Protein AF-A0A0C2CC43-F1 (afdb_monomer_lite)

Radius of gyration: 21.47 Å; chains: 1; bounding box: 43×22×59 Å

InterPro domains:
  IPR014729 Rossmann-like alpha/beta/alpha sandwich fold [G3DSA:3.40.50.620] (1-64)
  IPR045049 Choline-phosphate cytidylyltransferase Pcy1-like [PTHR10739] (2-61)

Secondary structure (DSSP, 8-state):
---EEEESS---BTTBS-TTHHHHHTT-EEEE-PPTT--HHHHHHHHHHHHHHHHHHHHHHHHH-

Sequence (65 aa):
ADLIAHDDIPYGCPDSDDCYKPFKMADRFLTTQRTKNISTTDLIQRIVDNSENFRERNMKREQLG

Foldseek 3Di:
DQAAEEAPPADDDPVDSRPCVVCVVVVRYHHDDDDPPDDPVNVVVVVVVVVVVVVVVVVVVVVVD

Structure (mmCIF, N/CA/C/O backbone):
data_AF-A0A0C2CC43-F1
#
_entry.id   AF-A0A0C2CC43-F1
#
loop_
_atom_site.group_PDB
_atom_site.id
_atom_site.type_symbol
_atom_site.label_atom_id
_atom_site.label_alt_id
_atom_site.label_comp_id
_atom_site.label_asym_id
_atom_site.label_entity_id
_atom_site.label_seq_id
_atom_site.pdbx_PDB_ins_code
_atom_site.Cartn_x
_atom_site.Cartn_y
_atom_site.Cartn_z
_atom_site.occupancy
_atom_site.B_iso_or_equiv
_atom_site.auth_seq_id
_atom_site.auth_comp_id
_atom_site.auth_asym_id
_atom_site.auth_atom_id
_atom_site.pdbx_PDB_model_num
ATOM 1 N N . ALA A 1 1 ? 14.517 -13.780 -12.266 1.00 68.25 1 ALA A N 1
ATOM 2 C CA . ALA A 1 1 ? 13.068 -13.691 -12.513 1.00 68.25 1 ALA A CA 1
ATOM 3 C C . ALA A 1 1 ? 12.868 -13.154 -13.916 1.00 68.25 1 ALA A C 1
ATOM 5 O O . ALA A 1 1 ? 13.614 -12.256 -14.300 1.00 68.25 1 ALA A O 1
ATOM 6 N N . ASP A 1 2 ? 11.918 -13.710 -14.660 1.00 88.69 2 ASP A N 1
ATOM 7 C CA . ASP A 1 2 ? 11.636 -13.270 -16.031 1.00 88.69 2 ASP A CA 1
ATOM 8 C C . ASP A 1 2 ? 10.878 -11.935 -16.047 1.00 88.69 2 ASP A C 1
ATOM 10 O O . ASP A 1 2 ? 11.166 -11.079 -16.878 1.00 88.69 2 ASP A O 1
ATOM 14 N N . LEU A 1 3 ? 9.991 -11.718 -15.066 1.00 94.69 3 LEU A N 1
ATOM 15 C CA . LEU A 1 3 ? 9.234 -10.482 -14.848 1.00 94.69 3 LEU A CA 1
ATOM 16 C C . LEU A 1 3 ? 9.124 -10.163 -13.349 1.00 94.69 3 LEU A C 1
ATOM 18 O O . LEU A 1 3 ? 9.155 -11.068 -12.510 1.00 94.69 3 LEU A O 1
ATOM 22 N N . ILE A 1 4 ? 8.958 -8.881 -13.022 1.00 96.50 4 ILE A N 1
ATOM 23 C CA . ILE A 1 4 ? 8.600 -8.379 -11.686 1.00 96.50 4 ILE A CA 1
ATOM 24 C C . ILE A 1 4 ? 7.163 -7.869 -11.727 1.00 96.50 4 ILE A C 1
ATOM 26 O O . ILE A 1 4 ? 6.836 -7.118 -12.636 1.00 96.50 4 ILE A O 1
ATOM 30 N N . ALA A 1 5 ? 6.320 -8.239 -10.759 1.00 97.50 5 ALA A N 1
ATOM 31 C CA . ALA A 1 5 ? 4.932 -7.783 -10.697 1.00 97.50 5 ALA A CA 1
ATOM 32 C C . ALA A 1 5 ? 4.651 -6.972 -9.426 1.00 97.50 5 ALA A C 1
ATOM 34 O O . ALA A 1 5 ? 4.804 -7.489 -8.320 1.00 97.50 5 ALA A O 1
ATOM 35 N N . HIS A 1 6 ? 4.228 -5.716 -9.582 1.00 97.50 6 HIS A N 1
ATOM 36 C CA . HIS A 1 6 ? 3.855 -4.813 -8.488 1.00 97.50 6 HIS A CA 1
ATOM 37 C C . HIS A 1 6 ? 2.956 -3.683 -9.026 1.00 97.50 6 HIS A C 1
ATOM 39 O O . HIS A 1 6 ? 2.827 -3.517 -10.240 1.00 97.50 6 HIS A O 1
ATOM 45 N N . ASP A 1 7 ? 2.308 -2.916 -8.145 1.00 96.94 7 ASP A N 1
ATOM 46 C CA . ASP A 1 7 ? 1.617 -1.699 -8.574 1.00 96.94 7 ASP A CA 1
ATOM 47 C C . ASP A 1 7 ? 2.596 -0.680 -9.193 1.00 96.94 7 ASP A C 1
ATOM 49 O O . ASP A 1 7 ? 3.806 -0.733 -8.958 1.00 96.94 7 ASP A O 1
ATOM 53 N N . ASP A 1 8 ? 2.076 0.210 -10.042 1.00 96.75 8 ASP A N 1
ATOM 54 C CA . ASP A 1 8 ? 2.899 1.126 -10.848 1.00 96.75 8 ASP A CA 1
ATOM 55 C C . ASP A 1 8 ? 3.334 2.400 -10.100 1.00 96.75 8 ASP A C 1
ATOM 57 O O . ASP A 1 8 ? 3.984 3.282 -10.664 1.00 96.75 8 ASP A O 1
ATOM 61 N N . ILE A 1 9 ? 2.998 2.521 -8.815 1.00 96.88 9 ILE A N 1
ATOM 62 C CA . ILE A 1 9 ? 3.360 3.700 -8.029 1.00 96.88 9 ILE A CA 1
ATOM 63 C C . ILE A 1 9 ? 4.887 3.683 -7.809 1.00 96.88 9 ILE A C 1
ATOM 65 O O . ILE A 1 9 ? 5.419 2.654 -7.386 1.00 96.88 9 ILE A O 1
ATOM 69 N N . PRO A 1 10 ? 5.615 4.786 -8.089 1.00 97.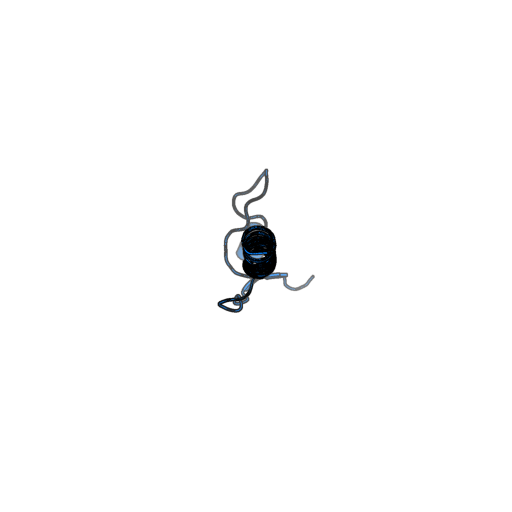06 10 PRO A N 1
ATOM 70 C CA . PRO A 1 10 ? 7.047 4.878 -7.812 1.00 97.06 10 PRO A CA 1
ATOM 71 C C . PRO A 1 10 ? 7.357 4.547 -6.353 1.00 97.06 10 PRO A C 1
ATOM 73 O O . PRO A 1 10 ? 6.783 5.148 -5.441 1.00 97.06 10 PRO A O 1
ATOM 76 N N . TYR A 1 11 ? 8.256 3.587 -6.135 1.00 96.69 11 TYR A N 1
ATOM 77 C CA . TYR A 1 11 ? 8.590 3.136 -4.790 1.00 96.69 11 TYR A CA 1
ATOM 78 C C . TYR A 1 11 ? 9.950 3.691 -4.371 1.00 96.69 11 TYR A C 1
ATOM 80 O O . TYR A 1 11 ? 10.996 3.138 -4.717 1.00 96.69 11 TYR A O 1
ATOM 88 N N . GLY A 1 12 ? 9.924 4.792 -3.621 1.00 96.94 12 GLY A N 1
ATOM 89 C CA . GLY A 1 12 ? 11.135 5.462 -3.155 1.00 96.94 12 GLY A CA 1
ATOM 90 C C . GLY A 1 12 ? 12.016 4.553 -2.295 1.00 96.94 12 GLY A C 1
ATOM 91 O O . GLY A 1 12 ? 11.536 3.835 -1.413 1.00 96.94 12 GLY A O 1
ATOM 92 N N . CYS A 1 13 ? 13.322 4.602 -2.537 1.00 94.25 13 CYS A N 1
ATOM 93 C CA . CYS A 1 13 ? 14.355 3.977 -1.722 1.00 94.25 13 CYS A CA 1
ATOM 94 C C . CYS A 1 13 ? 15.510 4.970 -1.482 1.00 94.25 13 CYS A C 1
ATOM 96 O O . CYS A 1 13 ? 15.571 5.998 -2.153 1.00 94.25 13 CYS A O 1
ATOM 98 N N . PRO A 1 14 ? 16.420 4.708 -0.524 1.00 95.62 14 PRO A N 1
ATOM 99 C CA . PRO A 1 14 ? 17.450 5.676 -0.131 1.00 95.62 14 PRO A CA 1
ATOM 100 C C . PRO A 1 14 ? 18.276 6.263 -1.289 1.00 95.62 14 PRO A C 1
ATOM 102 O O . PRO A 1 14 ? 18.650 7.429 -1.227 1.00 95.62 14 PRO A O 1
ATOM 105 N N . ASP A 1 15 ? 18.497 5.480 -2.350 1.00 92.81 15 ASP A N 1
ATOM 106 C CA . ASP A 1 15 ? 19.342 5.843 -3.495 1.00 92.81 15 ASP A CA 1
ATOM 107 C C . ASP A 1 15 ? 18.561 6.023 -4.819 1.00 92.81 15 ASP A C 1
ATOM 109 O O . ASP A 1 15 ? 19.171 6.200 -5.875 1.00 92.81 15 ASP A O 1
ATOM 113 N N . SER A 1 16 ? 17.222 5.935 -4.816 1.00 93.88 16 SER A N 1
ATOM 114 C CA . SER A 1 16 ? 16.395 6.082 -6.028 1.00 93.88 16 SER A CA 1
ATOM 115 C C . SER A 1 16 ? 14.964 6.514 -5.710 1.00 93.88 16 SER A C 1
ATOM 117 O O . SER A 1 16 ? 14.331 5.982 -4.802 1.00 93.88 16 SER A O 1
ATOM 119 N N . ASP A 1 17 ? 14.397 7.388 -6.543 1.00 95.69 17 ASP A N 1
ATOM 120 C CA . ASP A 1 17 ? 12.976 7.772 -6.472 1.00 95.69 17 ASP A CA 1
ATOM 121 C C . ASP A 1 17 ? 12.021 6.602 -6.789 1.00 95.69 17 ASP A C 1
ATOM 123 O O . ASP A 1 17 ? 10.849 6.626 -6.415 1.00 95.69 17 ASP A O 1
ATOM 127 N N . ASP A 1 18 ? 12.515 5.574 -7.488 1.00 97.06 18 ASP A N 1
ATOM 128 C CA . ASP A 1 18 ? 11.789 4.332 -7.760 1.00 97.06 18 ASP A CA 1
ATOM 129 C C . ASP A 1 18 ? 12.767 3.153 -7.824 1.00 97.06 18 ASP A C 1
ATOM 131 O O . ASP A 1 18 ? 13.603 3.058 -8.733 1.00 97.06 18 ASP A O 1
ATOM 135 N N . CYS A 1 19 ? 12.671 2.232 -6.869 1.00 95.88 19 CYS A N 1
ATOM 136 C CA . CYS A 1 19 ? 13.497 1.028 -6.840 1.00 95.88 19 CYS A CA 1
ATOM 137 C C . CYS A 1 19 ? 13.185 0.062 -8.000 1.00 95.88 19 CYS A C 1
ATOM 139 O O . CYS A 1 19 ? 14.032 -0.760 -8.355 1.00 95.88 19 CYS A O 1
ATOM 141 N N . TYR A 1 20 ? 12.019 0.194 -8.648 1.00 96.38 20 TYR A N 1
ATOM 142 C CA . TYR A 1 20 ? 11.631 -0.624 -9.797 1.00 96.38 20 TYR A CA 1
ATOM 143 C C . TYR A 1 20 ? 12.015 -0.025 -11.155 1.00 96.38 20 TYR A C 1
ATOM 145 O O . TYR A 1 20 ? 11.891 -0.703 -12.181 1.00 96.38 20 TYR A O 1
ATOM 153 N N . LYS A 1 21 ? 12.532 1.211 -11.189 1.00 96.25 21 LYS A N 1
ATOM 154 C CA . LYS A 1 21 ? 12.887 1.928 -12.425 1.00 96.25 21 LYS A CA 1
ATOM 155 C C . LYS A 1 21 ? 13.755 1.115 -13.400 1.00 96.25 21 LYS A C 1
ATOM 157 O O . LYS A 1 21 ? 13.406 1.094 -14.582 1.00 96.25 21 LYS A O 1
ATOM 162 N N . PRO A 1 22 ? 14.817 0.396 -12.973 1.00 95.12 22 PRO A N 1
ATOM 163 C CA . PRO A 1 22 ? 15.627 -0.402 -13.898 1.00 95.12 22 PRO A CA 1
ATOM 164 C C . PRO A 1 22 ? 14.826 -1.505 -14.604 1.00 95.12 22 PRO A C 1
ATOM 166 O O . PRO A 1 22 ? 15.053 -1.779 -15.779 1.00 95.12 22 PRO A O 1
ATOM 169 N N . PHE A 1 23 ? 13.858 -2.114 -13.911 1.00 95.69 23 PHE A N 1
ATOM 170 C CA . PHE A 1 23 ? 13.025 -3.185 -14.463 1.00 95.69 23 PHE A CA 1
ATOM 171 C C . PHE A 1 23 ? 11.932 -2.643 -15.387 1.00 95.69 23 PHE A C 1
ATOM 173 O O . PHE A 1 23 ? 11.644 -3.266 -16.406 1.00 95.69 23 PHE A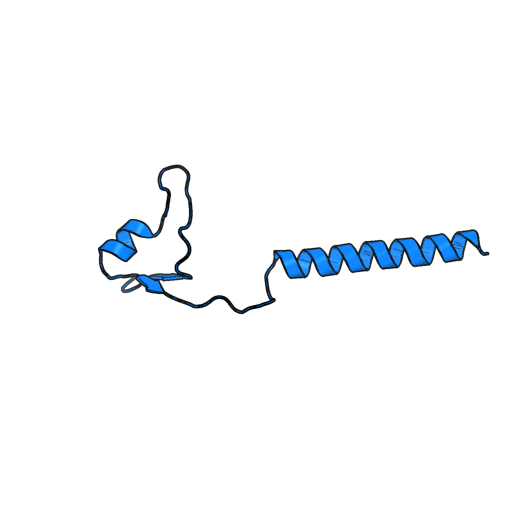 O 1
ATOM 180 N N . LYS A 1 24 ? 11.378 -1.461 -15.079 1.00 95.50 24 LYS A N 1
ATOM 181 C CA . LYS A 1 24 ? 10.458 -0.736 -15.971 1.00 95.50 24 LYS A CA 1
ATOM 182 C C . LYS A 1 24 ? 11.147 -0.359 -17.290 1.00 95.50 24 LYS A C 1
ATOM 184 O O . LYS A 1 24 ? 10.605 -0.616 -18.356 1.00 95.50 24 LYS A O 1
ATOM 189 N N . MET A 1 25 ? 12.373 0.175 -17.230 1.00 95.69 25 MET A N 1
ATOM 190 C CA . MET A 1 25 ? 13.156 0.550 -18.422 1.00 95.69 25 MET A CA 1
ATOM 191 C C . MET A 1 25 ? 13.598 -0.650 -19.269 1.00 95.69 25 MET A C 1
ATOM 193 O O . MET A 1 25 ? 13.828 -0.503 -20.465 1.00 95.69 25 MET A O 1
ATOM 197 N N . ALA A 1 26 ? 13.727 -1.826 -18.653 1.00 96.56 26 ALA A N 1
ATOM 198 C CA . ALA A 1 26 ? 14.096 -3.064 -19.331 1.00 96.56 26 ALA A CA 1
ATOM 199 C C . ALA A 1 26 ? 12.897 -3.833 -19.917 1.00 96.56 26 ALA A C 1
ATOM 201 O O . ALA A 1 26 ? 13.103 -4.949 -20.391 1.00 96.56 26 ALA A O 1
ATOM 202 N N . ASP A 1 27 ? 11.678 -3.280 -19.851 1.00 94.75 27 ASP A N 1
ATOM 203 C CA . ASP A 1 27 ? 10.426 -3.953 -20.237 1.00 94.75 27 ASP A CA 1
ATOM 204 C C . ASP A 1 27 ? 10.214 -5.291 -19.496 1.00 94.75 27 ASP A C 1
ATOM 206 O O . ASP A 1 27 ? 9.817 -6.311 -20.054 1.00 94.75 27 ASP A O 1
ATOM 210 N N . ARG A 1 28 ? 10.553 -5.308 -18.197 1.00 97.00 28 ARG A N 1
ATOM 211 C CA . ARG A 1 28 ? 10.466 -6.492 -17.317 1.00 97.00 28 ARG A CA 1
ATOM 212 C C . ARG A 1 28 ? 9.578 -6.274 -16.095 1.00 97.00 28 ARG A C 1
ATOM 214 O O . ARG A 1 28 ? 9.705 -6.988 -15.098 1.00 97.00 28 ARG A O 1
ATOM 221 N N . PHE A 1 29 ? 8.697 -5.281 -16.150 1.00 97.88 29 PHE A N 1
ATOM 222 C CA . PHE A 1 29 ? 7.819 -4.915 -15.046 1.00 97.88 29 PHE A CA 1
ATOM 223 C C . PHE A 1 29 ? 6.349 -5.044 -15.454 1.00 97.88 29 PHE A C 1
ATOM 225 O O . PHE A 1 29 ? 5.860 -4.317 -16.313 1.00 97.88 29 PHE A O 1
ATOM 232 N N . LEU A 1 30 ? 5.648 -5.983 -14.827 1.00 97.69 30 LEU A N 1
ATOM 233 C CA . LEU A 1 30 ? 4.228 -6.240 -15.001 1.00 97.69 30 LEU A CA 1
ATOM 234 C C . LEU A 1 30 ? 3.432 -5.447 -13.961 1.00 97.69 30 LEU A C 1
ATOM 236 O O . LEU A 1 30 ? 3.451 -5.761 -12.771 1.00 97.69 30 LEU A O 1
ATOM 240 N N . THR A 1 31 ? 2.702 -4.430 -14.407 1.00 97.56 31 THR A N 1
ATOM 241 C CA . THR A 1 31 ? 1.907 -3.600 -13.502 1.00 97.56 31 THR A CA 1
ATOM 242 C C . THR A 1 31 ? 0.680 -4.357 -12.997 1.00 97.56 31 THR A C 1
ATOM 244 O O . THR A 1 31 ? -0.060 -4.986 -13.756 1.00 97.56 31 THR A O 1
ATOM 247 N N . THR A 1 32 ? 0.441 -4.293 -11.690 1.00 97.62 32 THR A N 1
ATOM 248 C CA . THR A 1 32 ? -0.777 -4.814 -11.059 1.00 97.62 32 THR A CA 1
ATOM 249 C C . THR A 1 32 ? -1.644 -3.676 -10.533 1.00 97.62 32 THR A C 1
ATOM 251 O O . THR A 1 32 ? -1.222 -2.522 -10.446 1.00 97.62 32 THR A O 1
ATOM 254 N N . GLN A 1 33 ? -2.902 -3.984 -10.221 1.00 97.88 33 GLN A N 1
ATOM 255 C CA . GLN A 1 33 ? -3.849 -3.011 -9.689 1.00 97.88 33 GLN A CA 1
ATOM 256 C C . GLN A 1 33 ? -4.093 -3.284 -8.211 1.00 97.88 33 GLN A C 1
ATOM 258 O O . GLN A 1 33 ? -4.368 -4.417 -7.813 1.00 97.88 33 GLN A O 1
ATOM 263 N N . ARG A 1 34 ? -4.024 -2.230 -7.396 1.00 97.38 34 ARG A N 1
ATOM 264 C CA . ARG A 1 34 ? -4.365 -2.318 -5.975 1.00 97.38 34 ARG A CA 1
ATOM 265 C C . ARG A 1 34 ? -5.860 -2.577 -5.812 1.00 97.38 34 ARG A C 1
ATOM 267 O O . ARG A 1 34 ? -6.688 -1.956 -6.482 1.00 97.38 34 ARG A O 1
ATOM 274 N N . THR A 1 35 ? -6.217 -3.429 -4.858 1.00 97.69 35 THR A N 1
ATOM 275 C CA . THR A 1 35 ? -7.614 -3.591 -4.447 1.00 97.69 35 THR A CA 1
ATOM 276 C C . THR A 1 35 ? -8.068 -2.347 -3.690 1.00 97.69 35 THR A C 1
ATOM 278 O O . THR A 1 35 ? -7.447 -1.939 -2.709 1.00 97.69 35 THR A O 1
ATOM 281 N N . LYS A 1 36 ? -9.157 -1.724 -4.147 1.00 95.06 36 LYS A N 1
ATOM 282 C CA . LYS A 1 36 ? -9.715 -0.529 -3.502 1.00 95.06 36 LYS A CA 1
ATOM 283 C C . LYS A 1 36 ? -10.244 -0.858 -2.102 1.00 95.06 36 LYS A C 1
ATOM 285 O O . LYS A 1 36 ? -10.792 -1.934 -1.882 1.00 95.06 36 LYS A O 1
ATOM 290 N N . ASN A 1 37 ? -10.154 0.117 -1.196 1.00 93.19 37 ASN A N 1
ATOM 291 C CA . ASN A 1 37 ? -10.773 0.105 0.139 1.00 93.19 37 ASN A CA 1
ATOM 292 C C . ASN A 1 37 ? -10.282 -1.003 1.091 1.00 93.19 37 ASN A C 1
ATOM 294 O O . ASN A 1 37 ? -10.976 -1.348 2.055 1.00 93.19 37 ASN A O 1
ATOM 298 N N . ILE A 1 38 ? -9.103 -1.570 0.825 1.00 96.81 38 ILE A N 1
ATOM 299 C CA . ILE A 1 38 ? -8.437 -2.492 1.737 1.00 96.81 38 ILE A CA 1
ATOM 300 C C . ILE A 1 38 ? -6.931 -2.239 1.747 1.00 96.81 38 ILE A C 1
ATOM 302 O O . ILE A 1 38 ? -6.263 -2.228 0.714 1.00 96.81 38 ILE A O 1
ATOM 306 N N . SER A 1 39 ? -6.394 -2.035 2.942 1.00 97.62 39 SER A N 1
ATOM 307 C CA . SER A 1 39 ? -4.966 -1.902 3.197 1.00 97.62 39 SER A CA 1
ATOM 308 C C . SER A 1 39 ? -4.664 -2.274 4.647 1.00 97.62 39 SER A C 1
ATOM 310 O O . SER A 1 39 ? -5.561 -2.303 5.492 1.00 97.62 39 SER A O 1
ATOM 312 N N . THR A 1 40 ? -3.397 -2.542 4.959 1.00 98.25 40 THR A N 1
ATOM 313 C CA . THR A 1 40 ? -2.963 -2.779 6.343 1.00 98.25 40 THR A CA 1
ATOM 314 C C . THR A 1 40 ? -3.287 -1.585 7.243 1.00 98.25 40 THR A C 1
ATOM 316 O O . THR A 1 40 ? -3.786 -1.781 8.347 1.00 98.25 40 THR A O 1
ATOM 319 N N . THR A 1 41 ? -3.074 -0.356 6.759 1.00 97.81 41 THR A N 1
ATOM 320 C CA . THR A 1 41 ? -3.410 0.877 7.487 1.00 97.81 41 THR A CA 1
ATOM 321 C C . THR A 1 41 ? -4.898 0.948 7.811 1.00 97.81 41 THR A C 1
ATOM 323 O O . THR A 1 41 ? -5.250 1.186 8.964 1.00 97.81 41 THR A O 1
ATOM 326 N N . ASP A 1 42 ? -5.769 0.657 6.840 1.00 97.62 42 ASP A N 1
ATOM 327 C CA . ASP A 1 42 ? -7.221 0.665 7.065 1.00 97.62 42 ASP A CA 1
ATOM 328 C C . ASP A 1 42 ? -7.636 -0.369 8.119 1.00 97.62 42 ASP A C 1
ATOM 330 O O . ASP A 1 42 ? -8.504 -0.105 8.949 1.00 97.62 42 ASP A O 1
ATOM 334 N N . LEU A 1 43 ? -7.027 -1.559 8.101 1.00 98.25 43 LEU A N 1
ATOM 335 C CA . LEU A 1 43 ? -7.318 -2.605 9.082 1.00 98.25 43 LEU A CA 1
ATOM 336 C C . LEU A 1 43 ? -6.845 -2.220 10.485 1.00 98.25 43 LEU A C 1
ATOM 338 O O . LEU A 1 43 ? -7.594 -2.406 11.443 1.00 98.25 43 LEU A O 1
ATOM 342 N N . ILE A 1 44 ? -5.640 -1.658 10.607 1.00 98.44 44 ILE A N 1
ATOM 343 C CA . ILE A 1 44 ? -5.116 -1.164 11.885 1.00 98.44 44 ILE A CA 1
ATOM 344 C C . ILE A 1 44 ? -6.036 -0.074 12.436 1.00 98.44 44 ILE A C 1
ATOM 346 O O . ILE A 1 44 ? -6.438 -0.160 13.594 1.00 98.44 44 ILE A O 1
ATOM 350 N N . GLN A 1 45 ? -6.432 0.896 11.607 1.00 98.38 45 GLN A N 1
ATOM 351 C CA . GLN A 1 45 ? -7.308 1.982 12.039 1.00 98.38 45 GLN A CA 1
ATOM 352 C C . GLN A 1 45 ? -8.644 1.450 12.569 1.00 98.38 45 GLN A C 1
ATOM 354 O O . GLN A 1 45 ? -9.055 1.820 13.663 1.00 98.38 45 GLN A O 1
ATOM 359 N N . ARG A 1 46 ? -9.271 0.488 11.875 1.00 98.12 46 ARG A N 1
ATOM 360 C CA . ARG A 1 46 ? -10.514 -0.154 12.347 1.00 98.12 46 ARG A CA 1
ATOM 361 C C . ARG A 1 46 ? -10.354 -0.814 13.718 1.00 98.12 46 ARG A C 1
ATOM 363 O O . ARG A 1 46 ? -11.278 -0.772 14.525 1.00 98.12 46 ARG A O 1
ATOM 370 N N . ILE A 1 47 ? -9.215 -1.456 13.979 1.00 98.50 47 ILE A N 1
ATOM 371 C CA . ILE A 1 47 ? -8.943 -2.097 15.274 1.00 98.50 47 ILE A CA 1
ATOM 372 C C . ILE A 1 47 ? -8.786 -1.036 16.367 1.00 98.50 47 ILE A C 1
ATOM 374 O O . ILE A 1 47 ? -9.395 -1.171 17.428 1.00 98.50 47 ILE A O 1
ATOM 378 N N . VAL A 1 48 ? -8.012 0.018 16.096 1.00 98.62 48 VAL A N 1
ATOM 379 C CA . VAL A 1 48 ? -7.794 1.131 17.030 1.00 98.62 48 VAL A CA 1
ATOM 380 C C . VAL A 1 48 ? -9.118 1.821 17.362 1.00 98.62 48 VAL A C 1
ATOM 382 O O . VAL A 1 48 ? -9.461 1.934 18.536 1.00 98.62 48 VAL A O 1
ATOM 385 N N . ASP A 1 49 ? -9.911 2.178 16.352 1.00 98.50 49 ASP A N 1
ATOM 386 C CA . ASP A 1 49 ? -11.208 2.839 16.535 1.00 98.50 49 ASP A CA 1
ATOM 387 C C . ASP A 1 49 ? -12.165 1.977 17.365 1.00 98.50 49 ASP A C 1
ATOM 389 O O . ASP A 1 49 ? -12.841 2.460 18.274 1.00 98.50 49 ASP A O 1
ATOM 393 N N . ASN A 1 50 ? -12.212 0.670 17.095 1.00 98.44 50 ASN A N 1
ATOM 394 C CA . ASN A 1 50 ? -13.038 -0.257 17.864 1.00 98.44 50 ASN A CA 1
ATOM 395 C C . ASN A 1 50 ? -12.578 -0.377 19.323 1.00 98.44 50 ASN A C 1
ATOM 397 O O . ASN A 1 50 ? -13.425 -0.473 20.217 1.00 98.44 50 ASN A O 1
ATOM 401 N N . SER A 1 51 ? -11.265 -0.362 19.563 1.00 98.50 51 SER A N 1
ATOM 402 C CA . SER A 1 51 ? -10.682 -0.380 20.907 1.00 98.50 51 SER A CA 1
ATOM 403 C C . 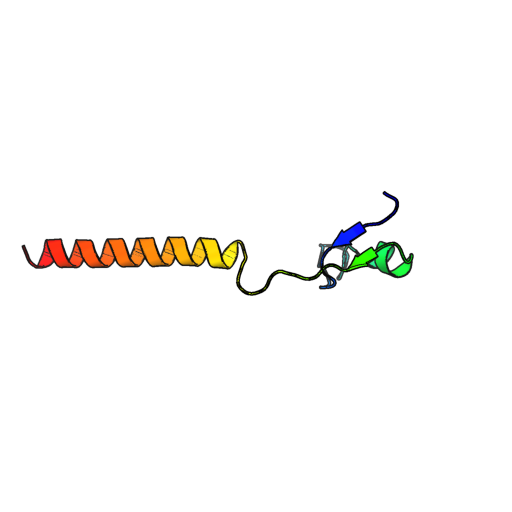SER A 1 51 ? -11.056 0.879 21.691 1.00 98.50 51 SER A C 1
ATOM 405 O O . SER A 1 51 ? -11.566 0.774 22.809 1.00 98.50 51 SER A O 1
ATOM 407 N N . GLU A 1 52 ? -10.900 2.063 21.095 1.00 98.19 52 GLU A N 1
ATOM 408 C CA . GLU A 1 52 ? -11.265 3.330 21.741 1.00 98.19 52 GLU A CA 1
ATOM 409 C C . GLU A 1 52 ? -12.768 3.407 22.024 1.00 98.19 52 GLU A C 1
ATOM 411 O O . GLU A 1 52 ? -13.179 3.661 23.157 1.00 98.19 52 GLU A O 1
ATOM 416 N N . ASN A 1 53 ? -13.603 3.041 21.050 1.00 98.19 53 ASN A N 1
ATOM 417 C CA . ASN A 1 53 ? -15.053 2.981 21.230 1.00 98.19 53 ASN A CA 1
ATOM 418 C C . ASN A 1 53 ? -15.477 1.988 22.323 1.00 98.19 53 ASN A C 1
ATOM 420 O O . ASN A 1 53 ? -16.480 2.187 23.013 1.00 98.19 53 ASN A O 1
ATOM 424 N N . PHE A 1 54 ? -14.769 0.869 22.479 1.00 97.44 54 PHE A N 1
ATOM 425 C CA . PHE A 1 54 ? -15.016 -0.068 23.574 1.00 97.44 54 PHE A CA 1
ATOM 426 C C . PHE A 1 54 ? -14.641 0.539 24.929 1.00 97.44 54 PHE A C 1
ATOM 428 O O . PHE A 1 54 ? -15.451 0.494 25.858 1.00 97.44 54 PHE A O 1
ATOM 435 N N . ARG A 1 55 ? -13.465 1.166 25.020 1.00 97.56 55 ARG A N 1
ATOM 436 C CA . ARG A 1 55 ? -12.977 1.836 26.230 1.00 97.56 55 ARG A CA 1
ATOM 437 C C . ARG A 1 55 ? -13.934 2.936 26.687 1.00 97.56 55 ARG A C 1
ATOM 439 O O . ARG A 1 55 ? -14.339 2.949 27.846 1.00 97.56 55 ARG A O 1
ATOM 446 N N . GLU A 1 56 ? -14.365 3.807 25.778 1.00 97.38 56 GLU A N 1
ATOM 447 C CA . GLU A 1 56 ? -15.315 4.885 26.074 1.00 97.38 56 GLU A CA 1
ATOM 448 C C . GLU A 1 56 ? -16.660 4.376 26.588 1.00 97.38 56 GLU A C 1
ATOM 450 O O . GLU A 1 56 ? -17.208 4.916 27.552 1.00 97.38 56 GLU A O 1
ATOM 455 N N . ARG A 1 57 ? -17.199 3.319 25.970 1.00 96.88 57 ARG A N 1
ATOM 456 C CA . ARG A 1 57 ? -18.462 2.718 26.413 1.00 96.88 57 ARG A CA 1
ATOM 457 C C . ARG A 1 57 ? -18.357 2.152 27.824 1.00 96.88 57 ARG A C 1
ATOM 459 O O . ARG A 1 57 ? -19.317 2.278 28.578 1.00 96.88 57 ARG A O 1
ATOM 466 N N . ASN A 1 58 ? -17.227 1.547 28.177 1.00 96.69 58 ASN A N 1
ATOM 467 C CA . ASN A 1 58 ? -17.038 0.970 29.506 1.00 96.69 58 ASN A CA 1
ATOM 468 C C . ASN A 1 58 ? -16.825 2.046 30.570 1.00 96.69 58 ASN A C 1
ATOM 470 O O . ASN A 1 58 ? -17.498 1.996 31.594 1.00 96.69 58 ASN A O 1
ATOM 474 N N . MET A 1 59 ? -16.021 3.078 30.289 1.00 96.25 59 MET A N 1
ATOM 475 C CA . MET A 1 59 ? -15.855 4.213 31.209 1.00 96.25 59 MET A CA 1
ATOM 476 C C . MET A 1 59 ? -17.197 4.887 31.529 1.00 96.25 59 MET A C 1
ATOM 478 O O . MET A 1 59 ? -17.482 5.197 32.682 1.00 96.25 59 MET A O 1
ATOM 482 N N . LYS A 1 60 ? -18.073 5.063 30.529 1.00 95.56 60 LYS A N 1
ATOM 483 C CA . LYS A 1 60 ? -19.425 5.607 30.755 1.00 95.56 60 LYS A CA 1
ATOM 484 C C . LYS A 1 60 ? -20.288 4.705 31.641 1.00 95.56 60 LYS A C 1
ATOM 486 O O . LYS A 1 60 ? -21.100 5.219 32.399 1.00 95.56 60 LYS A O 1
ATOM 491 N N . ARG A 1 61 ? -20.141 3.378 31.552 1.00 93.38 61 ARG A N 1
ATOM 492 C CA . ARG A 1 61 ? -20.869 2.432 32.419 1.00 93.38 61 ARG A CA 1
ATOM 493 C C . ARG A 1 61 ? -20.384 2.507 33.862 1.00 93.38 61 ARG A C 1
ATOM 495 O O . ARG A 1 61 ? -21.217 2.480 34.754 1.00 93.38 61 ARG A O 1
ATOM 502 N N . GLU A 1 62 ? -19.075 2.632 34.069 1.00 93.38 62 GLU A N 1
ATOM 503 C CA . GLU A 1 62 ? -18.473 2.794 35.399 1.00 93.38 62 GLU A CA 1
ATOM 504 C C . GLU A 1 62 ? -18.870 4.119 36.062 1.00 93.38 62 GLU A C 1
ATOM 506 O O . GLU A 1 62 ? -19.055 4.155 37.267 1.00 93.38 62 GLU A O 1
ATOM 511 N N . GLN A 1 63 ? -19.035 5.202 35.295 1.00 85.38 63 GLN A N 1
ATOM 512 C CA . GLN A 1 63 ? -19.452 6.509 35.830 1.00 85.38 63 GLN A CA 1
ATOM 513 C C . GLN A 1 63 ? -20.948 6.605 36.173 1.00 85.38 63 GLN A C 1
ATOM 515 O O . GLN A 1 63 ? -21.349 7.525 36.884 1.00 85.38 63 GLN A O 1
ATOM 520 N N . LEU A 1 64 ? -21.779 5.721 35.614 1.00 76.81 64 LEU A N 1
ATOM 521 C CA . LEU A 1 64 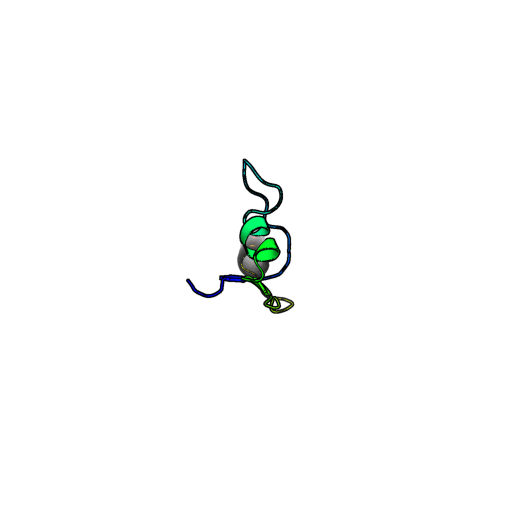? -23.236 5.715 35.806 1.00 76.81 64 LEU A CA 1
ATOM 522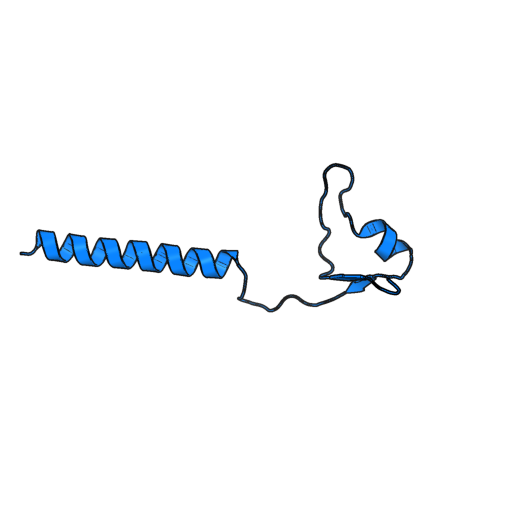 C C . LEU A 1 64 ? -23.709 4.697 36.858 1.00 76.81 64 LEU A C 1
ATOM 524 O O . LEU A 1 64 ? -24.897 4.702 37.185 1.00 76.81 64 LEU A O 1
ATOM 528 N N . GLY A 1 65 ? -22.823 3.814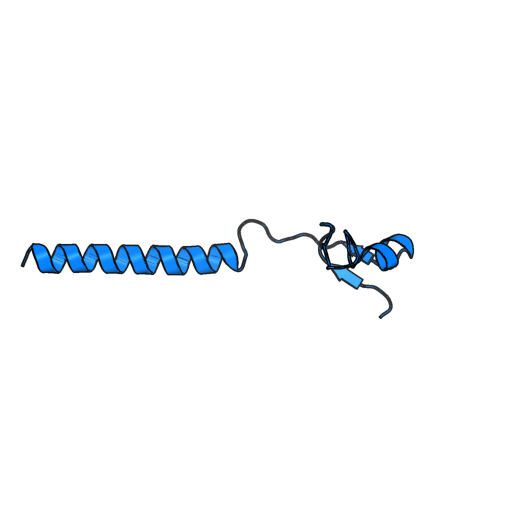 37.326 1.00 63.97 65 GLY A N 1
ATOM 529 C CA . GLY A 1 65 ? -23.076 2.846 38.399 1.00 63.97 65 GLY A CA 1
ATOM 530 C C . GLY A 1 65 ? -22.492 3.313 39.722 1.00 63.97 65 GLY A C 1
ATOM 531 O O . GLY A 1 65 ? -23.112 2.988 40.756 1.00 63.97 65 GLY A O 1
#

pLDDT: mean 95.16, std 6.13, range [63.97, 98.62]

Organism: NCBI:txid51022